Protein AF-A0AAN0MDD7-F1 (afdb_monomer)

Radius of gyration: 14.22 Å; Cα contacts (8 Å, |Δi|>4): 212; chains: 1; bounding box: 39×20×34 Å

Foldseek 3Di:
DKADDPDQKIKAKDWAWDDDPQFTKIWIAMEMDDDPVNVLLVQQQQQQKFKDWPNHTQDHRNNQWHYDYPVCVVVSCPPPGTGMDTSRDGDDPVRSVRIDMDTDDDDGDRD

Secondary structure (DSSP, 8-state):
-EEE-SSS-EEEEEEEEEEETTEEEEEEEEEEESSHHHHHHHHHHHHH-EEEETTEEEEE-GGGSEEE-GGGTTTTTTTPPPEEEE-S----HHHHTT-EEE---S-----

Solvent-accessible surface area (backbone atoms only — not comparable to full-atom values): 6424 Å² total; per-residue (Å²): 95,78,48,75,47,102,67,83,24,32,38,43,41,52,71,48,78,43,77,55,99,72,24,32,23,46,28,19,29,32,32,49,39,62,58,71,72,40,51,50,44,51,49,50,49,27,46,66,17,32,34,27,38,82,87,41,78,68,45,67,47,48,61,71,32,29,81,44,64,52,89,41,54,90,57,75,56,67,93,55,79,58,29,70,45,75,61,85,38,68,70,53,76,73,51,54,71,48,54,43,80,48,66,81,82,79,92,82,77,80,129

Nearest PDB structures (foldseek):
  5jea-assembly1_J  TM=4.800E-01  e=3.971E+00  Saccharomyces cerevisiae S288C
  6m63-assembly2_B  TM=4.300E-01  e=1.494E+00  Mesorhizobium japonicum MAFF 303099
  9jti-assembly1_A  TM=4.130E-01  e=4.221E+00  Escherichia coli

Sequence (111 aa):
MAFQWDGLGSMLARFRAVMIDGELNICGAYTNSGGRKYSDLNREVMRQATIKMNGTRLLNDLRYFNVISNSQKDVYLEGSNAACRTTGIAATPEEIATVEIDVRSGTYRRR

Structure (mmCIF, N/CA/C/O backbone):
data_AF-A0AAN0MDD7-F1
#
_entry.id   AF-A0AAN0MDD7-F1
#
loop_
_atom_site.group_PDB
_atom_site.id
_atom_site.type_symbol
_atom_site.label_atom_id
_atom_site.label_alt_id
_atom_site.label_comp_id
_atom_site.label_asym_id
_atom_site.label_entity_id
_atom_site.label_seq_id
_atom_site.pdbx_PDB_ins_code
_atom_site.Cartn_x
_atom_site.Cartn_y
_atom_site.Cartn_z
_atom_site.occupancy
_atom_site.B_iso_or_equiv
_atom_site.auth_seq_id
_atom_site.auth_comp_id
_atom_site.auth_asym_id
_atom_site.auth_atom_id
_atom_site.pdbx_PDB_model_num
ATOM 1 N N . MET A 1 1 ? 0.386 7.855 -2.418 1.00 74.38 1 MET A N 1
ATOM 2 C CA . MET A 1 1 ? 1.764 7.952 -1.893 1.00 74.38 1 MET A CA 1
ATOM 3 C C . MET A 1 1 ? 2.742 7.739 -3.036 1.00 74.38 1 MET A C 1
ATOM 5 O O . MET A 1 1 ? 2.505 6.840 -3.834 1.00 74.38 1 MET A O 1
ATOM 9 N N . ALA A 1 2 ? 3.795 8.552 -3.141 1.00 71.75 2 ALA A N 1
ATOM 10 C CA . ALA A 1 2 ? 4.815 8.426 -4.182 1.00 71.75 2 ALA A CA 1
ATOM 11 C C . ALA A 1 2 ? 6.206 8.277 -3.552 1.00 71.75 2 ALA A C 1
ATOM 13 O O . ALA A 1 2 ? 6.529 8.993 -2.609 1.00 71.75 2 ALA A O 1
ATOM 14 N N . PHE A 1 3 ? 7.010 7.360 -4.086 1.00 67.38 3 PHE A N 1
ATOM 15 C CA . PHE A 1 3 ? 8.405 7.139 -3.723 1.00 67.38 3 PHE A CA 1
ATOM 16 C C . PHE A 1 3 ? 9.294 7.357 -4.930 1.00 67.38 3 PHE A C 1
ATOM 18 O O . PHE A 1 3 ? 8.969 6.940 -6.045 1.00 67.38 3 PHE A O 1
ATOM 25 N N . GLN A 1 4 ? 10.458 7.933 -4.677 1.00 73.69 4 GLN A N 1
ATOM 26 C CA . GLN A 1 4 ? 11.525 8.048 -5.649 1.00 73.69 4 GLN A CA 1
ATOM 27 C C . GLN A 1 4 ? 12.755 7.336 -5.102 1.00 73.69 4 GLN A C 1
ATOM 29 O O . GLN A 1 4 ? 13.095 7.477 -3.929 1.00 73.69 4 GLN A O 1
ATOM 34 N N . TRP A 1 5 ? 13.379 6.524 -5.945 1.00 70.56 5 TRP A N 1
ATOM 35 C CA . TRP A 1 5 ? 14.626 5.848 -5.619 1.00 70.56 5 TRP A CA 1
ATOM 36 C C . TRP A 1 5 ? 15.801 6.730 -6.031 1.00 70.56 5 TRP A C 1
ATOM 38 O O . TRP A 1 5 ? 15.688 7.461 -7.013 1.00 70.56 5 TRP A O 1
ATOM 48 N N . ASP A 1 6 ? 16.945 6.597 -5.358 1.00 62.97 6 ASP A N 1
ATOM 49 C CA . ASP A 1 6 ? 18.207 7.169 -5.839 1.00 62.97 6 ASP A CA 1
ATOM 50 C C . ASP A 1 6 ? 18.560 6.510 -7.193 1.00 62.97 6 ASP A C 1
ATOM 52 O O . ASP A 1 6 ? 19.063 5.382 -7.271 1.00 62.97 6 ASP A O 1
ATOM 56 N N . GLY A 1 7 ? 18.153 7.167 -8.285 1.00 62.50 7 GLY A N 1
ATOM 57 C CA . GLY A 1 7 ? 18.211 6.688 -9.669 1.00 62.50 7 GLY A CA 1
ATOM 58 C C . GLY A 1 7 ? 16.917 6.945 -10.460 1.00 62.50 7 GLY A C 1
ATOM 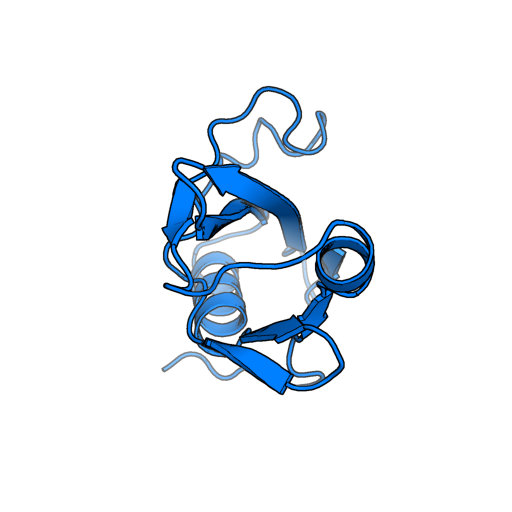59 O O . GLY A 1 7 ? 16.069 7.737 -10.068 1.00 62.50 7 GLY A O 1
ATOM 60 N N . LEU A 1 8 ? 16.739 6.263 -11.598 1.00 71.00 8 LEU A N 1
ATOM 61 C CA . LEU A 1 8 ? 15.582 6.457 -12.503 1.00 71.00 8 LEU A CA 1
ATOM 62 C C . LEU A 1 8 ? 14.300 5.722 -12.052 1.00 71.00 8 LEU A C 1
ATOM 64 O O . LEU A 1 8 ? 13.312 5.632 -12.789 1.00 71.00 8 LEU A O 1
ATOM 68 N N . GLY A 1 9 ? 14.327 5.125 -10.862 1.00 76.88 9 GLY A N 1
ATOM 69 C CA . GLY A 1 9 ? 13.233 4.326 -10.337 1.00 76.88 9 GLY A CA 1
ATOM 70 C C . GLY A 1 9 ? 12.255 5.160 -9.518 1.00 76.88 9 GLY A C 1
ATOM 71 O O . GLY A 1 9 ? 12.650 6.026 -8.745 1.00 76.88 9 GLY A O 1
ATOM 72 N N . SER A 1 10 ? 10.973 4.827 -9.600 1.00 82.69 10 SER A N 1
ATOM 73 C CA . SER A 1 10 ? 9.958 5.380 -8.701 1.00 82.69 10 SER A CA 1
ATOM 74 C C . SER A 1 10 ? 8.833 4.382 -8.473 1.00 82.69 10 SER A C 1
ATOM 76 O O . SER A 1 10 ? 8.711 3.383 -9.191 1.00 82.69 10 SER A O 1
ATOM 78 N N . MET A 1 11 ? 8.012 4.661 -7.471 1.00 86.38 11 MET A N 1
ATOM 79 C CA . MET A 1 11 ? 6.802 3.918 -7.172 1.00 86.38 11 MET A CA 1
ATOM 80 C C . MET A 1 11 ? 5.675 4.886 -6.853 1.00 86.38 11 MET A C 1
ATOM 82 O O . MET A 1 11 ? 5.851 5.810 -6.065 1.00 86.38 11 MET A O 1
ATOM 86 N N . LEU A 1 12 ? 4.503 4.655 -7.427 1.00 88.06 12 LEU A N 1
ATOM 87 C CA . LEU A 1 12 ? 3.282 5.356 -7.051 1.00 88.06 12 LEU A CA 1
ATOM 88 C C . LEU A 1 12 ? 2.282 4.316 -6.558 1.00 88.06 12 LEU A C 1
ATOM 90 O O . LEU A 1 12 ? 1.954 3.393 -7.294 1.00 88.06 12 LEU A O 1
ATOM 94 N N . ALA A 1 13 ? 1.810 4.474 -5.324 1.00 88.81 13 ALA A N 1
ATOM 95 C CA . ALA A 1 13 ? 0.792 3.624 -4.719 1.00 88.81 13 ALA A CA 1
ATOM 96 C C . ALA A 1 13 ? -0.466 4.435 -4.398 1.00 88.81 13 ALA A C 1
ATOM 98 O O . ALA A 1 13 ? -0.398 5.545 -3.845 1.00 88.81 13 ALA A O 1
ATOM 99 N N . ARG A 1 14 ? -1.620 3.851 -4.710 1.00 90.19 14 ARG A N 1
ATOM 100 C CA . ARG A 1 14 ? -2.948 4.348 -4.347 1.00 90.19 14 ARG A CA 1
ATOM 101 C C . ARG A 1 14 ? -3.703 3.223 -3.655 1.00 90.19 14 ARG A C 1
ATOM 103 O O . ARG A 1 14 ? -3.590 2.061 -4.036 1.00 90.19 14 ARG A O 1
ATOM 110 N N . PHE A 1 15 ? -4.465 3.581 -2.635 1.00 92.69 15 PHE A N 1
ATOM 111 C CA . PHE A 1 15 ? -5.347 2.650 -1.956 1.00 92.69 15 PHE A CA 1
ATOM 112 C C . PHE A 1 15 ? -6.620 3.371 -1.529 1.00 92.69 15 PHE A C 1
ATOM 114 O O . PHE A 1 15 ? -6.652 4.602 -1.450 1.00 92.69 15 PHE A O 1
ATOM 121 N N . ARG A 1 16 ? -7.658 2.589 -1.258 1.00 92.25 16 ARG A N 1
ATOM 122 C CA . ARG A 1 16 ? -8.908 3.036 -0.664 1.00 92.25 16 ARG A CA 1
ATOM 123 C C . ARG A 1 16 ? -9.410 1.961 0.292 1.00 92.25 16 ARG A C 1
ATOM 125 O O . ARG A 1 16 ? -9.318 0.771 -0.004 1.00 92.25 16 ARG A O 1
ATOM 132 N N . ALA A 1 17 ? -9.943 2.408 1.417 1.00 93.88 17 ALA A N 1
ATOM 133 C CA . ALA A 1 17 ? -10.708 1.589 2.337 1.00 93.88 17 ALA A CA 1
ATOM 134 C C . ALA A 1 17 ? -12.197 1.690 1.972 1.00 93.88 17 ALA A C 1
ATOM 136 O O . ALA A 1 17 ? -12.710 2.793 1.781 1.00 93.88 17 ALA A O 1
ATOM 137 N N . VAL A 1 18 ? -12.868 0.553 1.810 1.00 93.12 18 VAL A N 1
ATOM 138 C CA . VAL A 1 18 ? -14.288 0.473 1.440 1.00 93.12 18 VAL A CA 1
ATOM 139 C C . VAL A 1 18 ? -14.985 -0.601 2.263 1.00 93.12 18 VAL A C 1
ATOM 141 O O . VAL A 1 18 ? -14.366 -1.601 2.610 1.00 93.12 18 VAL A O 1
ATOM 144 N N . MET A 1 19 ? -16.270 -0.416 2.552 1.00 93.56 19 MET A N 1
ATOM 145 C CA . MET A 1 19 ? -17.094 -1.459 3.164 1.00 93.56 19 MET A CA 1
ATOM 146 C C . MET A 1 19 ? -17.709 -2.328 2.069 1.00 93.56 19 MET A C 1
ATOM 148 O O . MET A 1 19 ? -18.351 -1.804 1.159 1.00 93.56 19 MET A O 1
ATOM 152 N N . ILE A 1 20 ? -17.510 -3.641 2.156 1.00 91.50 20 ILE A N 1
ATOM 153 C CA . ILE A 1 20 ? -18.111 -4.644 1.268 1.00 91.50 20 ILE A CA 1
ATOM 154 C C . ILE A 1 20 ? -18.678 -5.734 2.173 1.00 91.50 20 ILE A C 1
ATOM 156 O O . ILE A 1 20 ? -17.962 -6.235 3.034 1.00 91.50 20 ILE A O 1
ATOM 160 N N . ASP A 1 21 ? -19.966 -6.044 2.027 1.00 90.56 21 ASP A N 1
ATOM 161 C CA . ASP A 1 21 ? -20.662 -7.079 2.810 1.00 90.56 21 ASP A CA 1
ATOM 162 C C . ASP A 1 21 ? -20.513 -6.937 4.340 1.00 90.56 21 ASP A C 1
ATOM 164 O O . ASP A 1 21 ? -20.476 -7.915 5.078 1.00 90.56 21 ASP A O 1
ATOM 168 N N . GLY A 1 22 ? -20.432 -5.696 4.835 1.00 89.75 22 GLY A N 1
ATOM 169 C CA . GLY A 1 22 ? -20.277 -5.404 6.266 1.00 89.75 22 GLY A CA 1
ATOM 170 C C . GLY A 1 22 ? -18.841 -5.495 6.790 1.00 89.75 22 GLY A C 1
ATOM 171 O O . GLY A 1 22 ? -18.614 -5.222 7.967 1.00 89.75 22 GLY A O 1
ATOM 172 N N . GLU A 1 23 ? -17.866 -5.788 5.927 1.00 94.31 23 GLU A N 1
ATOM 173 C CA . GLU A 1 23 ? -16.448 -5.859 6.276 1.00 94.31 23 GLU A CA 1
ATOM 174 C C . GLU A 1 23 ? -15.625 -4.763 5.594 1.00 94.31 23 GLU A C 1
ATOM 176 O O . GLU A 1 23 ? -15.817 -4.412 4.422 1.00 94.31 23 GLU A O 1
ATOM 181 N N . LEU A 1 24 ? -14.637 -4.255 6.325 1.00 94.56 24 LEU A N 1
ATOM 182 C CA . LEU A 1 24 ? -13.652 -3.328 5.807 1.00 94.56 24 LEU A CA 1
ATOM 183 C C . LEU A 1 24 ? -12.719 -4.053 4.836 1.00 94.56 24 LEU A C 1
ATOM 185 O O . LEU A 1 24 ? -12.023 -5.011 5.172 1.00 94.56 24 LEU A O 1
ATOM 189 N N . ASN A 1 25 ? -12.668 -3.545 3.617 1.00 95.81 25 ASN A N 1
ATOM 190 C CA . ASN A 1 25 ? -11.811 -4.028 2.555 1.00 95.81 25 ASN A CA 1
ATOM 191 C C . ASN A 1 25 ? -10.807 -2.947 2.175 1.00 95.81 25 ASN A C 1
ATOM 193 O O . ASN A 1 25 ? -11.154 -1.782 1.972 1.00 95.81 25 ASN A O 1
ATOM 197 N N . ILE A 1 26 ? -9.546 -3.349 2.047 1.00 95.69 26 ILE A N 1
ATOM 198 C CA . ILE A 1 26 ? -8.485 -2.480 1.555 1.00 95.69 26 ILE A CA 1
ATOM 199 C C . ILE A 1 26 ? -8.210 -2.840 0.105 1.00 95.69 26 ILE A C 1
ATOM 201 O O . ILE A 1 26 ? -7.743 -3.937 -0.200 1.00 95.69 26 ILE A O 1
ATOM 205 N N . CYS A 1 27 ? -8.497 -1.896 -0.782 1.00 94.06 27 CYS A N 1
ATOM 206 C CA . CYS A 1 27 ? -8.279 -2.023 -2.211 1.00 94.06 27 CYS A CA 1
ATOM 207 C C . CYS A 1 27 ? -7.116 -1.139 -2.629 1.00 94.06 27 CYS A C 1
ATOM 209 O O . CYS A 1 27 ? -7.102 0.052 -2.319 1.00 94.06 27 CYS A O 1
ATOM 211 N N . GLY A 1 28 ? -6.151 -1.693 -3.354 1.00 92.88 28 GLY A N 1
ATOM 212 C CA . GLY A 1 28 ? -4.997 -0.919 -3.772 1.00 92.88 28 GLY A CA 1
ATOM 213 C C . GLY A 1 28 ? -4.333 -1.398 -5.045 1.00 92.88 28 GLY A C 1
ATOM 214 O O . GLY A 1 28 ? -4.495 -2.532 -5.508 1.00 92.88 28 GLY A O 1
ATOM 215 N N . ALA A 1 29 ? -3.571 -0.473 -5.606 1.00 92.62 29 ALA A N 1
ATOM 216 C CA . ALA A 1 29 ? -2.756 -0.674 -6.781 1.00 92.62 29 ALA A CA 1
ATOM 217 C C . ALA A 1 29 ? -1.478 0.151 -6.650 1.00 92.62 29 ALA A C 1
ATOM 219 O O . ALA A 1 29 ? -1.448 1.210 -6.010 1.00 92.62 29 ALA A O 1
ATOM 220 N N . TYR A 1 30 ? -0.413 -0.328 -7.275 1.00 91.38 30 TYR A N 1
ATOM 221 C CA . TYR A 1 30 ? 0.800 0.453 -7.414 1.00 91.38 30 TYR A CA 1
ATOM 222 C C . TYR A 1 30 ? 1.424 0.266 -8.786 1.00 91.38 30 TYR A C 1
ATOM 224 O O . TYR A 1 30 ? 1.280 -0.770 -9.427 1.00 91.38 30 TYR A O 1
ATOM 232 N N . THR A 1 31 ? 2.143 1.287 -9.226 1.00 88.62 31 THR A N 1
ATOM 233 C CA . THR A 1 31 ? 2.968 1.235 -10.427 1.00 88.62 31 THR A CA 1
ATOM 234 C C . THR A 1 31 ? 4.414 1.540 -10.088 1.00 88.62 31 THR A C 1
ATOM 236 O O . THR A 1 31 ? 4.725 2.149 -9.058 1.00 88.62 31 THR A O 1
ATOM 239 N N . ASN A 1 32 ? 5.302 1.091 -10.962 1.00 86.81 32 ASN A N 1
ATOM 240 C CA . ASN A 1 32 ? 6.735 1.230 -10.842 1.00 86.81 32 ASN A CA 1
ATOM 241 C C . ASN A 1 32 ? 7.341 1.757 -12.138 1.00 86.81 32 ASN A C 1
ATOM 243 O O . ASN A 1 32 ? 7.003 1.287 -13.219 1.00 86.81 32 ASN A O 1
ATOM 247 N N . SER A 1 33 ? 8.326 2.643 -12.015 1.00 83.69 33 SER A N 1
ATOM 248 C CA . SER A 1 33 ? 9.230 2.981 -13.115 1.00 83.69 33 SER A CA 1
ATOM 249 C C . SER A 1 33 ? 10.631 2.433 -12.853 1.00 83.69 33 SER A C 1
ATOM 251 O O . SER A 1 33 ? 11.028 2.222 -11.704 1.00 83.69 33 SER A O 1
ATOM 253 N N . GLY A 1 34 ? 11.390 2.239 -13.931 1.00 81.62 34 GLY A N 1
ATOM 254 C CA . GLY A 1 34 ? 12.759 1.730 -13.896 1.00 81.62 34 GLY A CA 1
ATOM 255 C C . GLY A 1 34 ? 12.866 0.237 -14.221 1.00 81.62 34 GLY A C 1
ATOM 256 O O . GLY A 1 34 ? 11.872 -0.463 -14.394 1.00 81.62 34 GLY A O 1
ATOM 257 N N . GLY A 1 35 ? 14.105 -0.247 -14.341 1.00 81.69 35 GLY A N 1
ATOM 258 C CA . GLY A 1 35 ? 14.393 -1.651 -14.640 1.00 81.69 35 GLY A CA 1
ATOM 259 C C . GLY A 1 35 ? 14.101 -2.605 -13.475 1.00 81.69 35 GLY A C 1
ATOM 260 O O . GLY A 1 35 ? 13.782 -2.188 -12.361 1.00 81.69 35 GLY A O 1
ATOM 261 N N . ARG A 1 36 ? 14.303 -3.907 -13.718 1.00 83.75 36 ARG A N 1
ATOM 262 C CA . ARG A 1 36 ? 13.987 -5.022 -12.799 1.00 83.75 36 ARG A CA 1
ATOM 263 C C . ARG A 1 36 ? 14.407 -4.804 -11.339 1.00 83.75 36 ARG A C 1
ATOM 265 O O . ARG A 1 36 ? 13.661 -5.154 -10.432 1.00 83.75 36 ARG A O 1
ATOM 272 N N . LYS A 1 37 ? 15.573 -4.189 -11.105 1.00 83.88 37 LYS A N 1
ATOM 273 C CA . LYS A 1 37 ? 16.079 -3.868 -9.758 1.00 83.88 37 LYS A CA 1
ATOM 274 C C . LYS A 1 37 ? 15.078 -3.044 -8.935 1.00 83.88 37 LYS A C 1
ATOM 276 O O . LYS A 1 37 ? 14.897 -3.323 -7.754 1.00 83.88 37 LYS A O 1
ATOM 281 N N . TYR A 1 38 ? 14.437 -2.047 -9.544 1.00 83.94 38 TYR A N 1
ATOM 282 C CA . TYR A 1 38 ? 13.478 -1.176 -8.862 1.00 83.94 38 TYR A CA 1
ATOM 283 C C . TYR A 1 38 ? 12.125 -1.860 -8.673 1.00 83.94 38 TYR A C 1
ATOM 285 O O . TYR A 1 38 ? 11.492 -1.668 -7.642 1.00 83.94 38 TYR A O 1
ATOM 293 N N . SER A 1 39 ? 11.717 -2.723 -9.607 1.00 84.69 39 SER A N 1
ATOM 294 C CA . SER A 1 39 ? 10.530 -3.570 -9.435 1.00 84.69 39 SER A CA 1
ATOM 295 C C . SER A 1 39 ? 10.653 -4.471 -8.205 1.00 84.69 39 SER A C 1
ATOM 297 O O . SER A 1 39 ? 9.719 -4.567 -7.410 1.00 84.69 39 SER A O 1
ATOM 299 N N . ASP A 1 40 ? 11.826 -5.078 -8.007 1.00 87.69 40 ASP A N 1
ATOM 300 C CA . ASP A 1 40 ? 12.084 -5.931 -6.846 1.00 87.69 40 ASP A CA 1
ATOM 301 C C . ASP A 1 40 ? 12.128 -5.128 -5.538 1.00 87.69 40 ASP A C 1
ATOM 303 O O . ASP A 1 40 ? 11.592 -5.577 -4.525 1.00 87.69 40 ASP A O 1
ATOM 307 N N . LEU A 1 41 ? 12.697 -3.915 -5.560 1.00 87.19 41 LEU A N 1
ATOM 308 C CA . LEU A 1 41 ? 12.656 -3.002 -4.413 1.00 87.19 41 LEU A CA 1
ATOM 309 C C . LEU A 1 41 ? 11.224 -2.582 -4.071 1.00 87.19 41 LEU A C 1
ATOM 311 O O . LEU A 1 41 ? 10.845 -2.631 -2.908 1.00 87.19 41 LEU A O 1
ATOM 315 N N . ASN A 1 42 ? 10.399 -2.250 -5.061 1.00 86.88 42 ASN A N 1
ATOM 316 C CA . ASN A 1 42 ? 8.996 -1.888 -4.844 1.00 86.88 42 ASN A CA 1
ATOM 317 C C . ASN A 1 42 ? 8.193 -3.046 -4.252 1.00 86.88 42 ASN A C 1
ATOM 319 O O . ASN A 1 42 ? 7.379 -2.855 -3.350 1.00 86.88 42 ASN A O 1
ATOM 323 N N . ARG A 1 43 ? 8.453 -4.274 -4.710 1.00 89.81 43 ARG A N 1
ATOM 324 C CA . ARG A 1 43 ? 7.851 -5.468 -4.110 1.00 89.81 43 ARG A CA 1
ATOM 325 C C . ARG A 1 43 ? 8.266 -5.630 -2.648 1.00 89.81 43 ARG A C 1
ATOM 327 O O . ARG A 1 43 ? 7.453 -6.052 -1.831 1.00 89.81 43 ARG A O 1
ATOM 334 N N . GLU A 1 44 ? 9.505 -5.282 -2.319 1.00 91.25 44 GLU A N 1
ATOM 335 C CA . GLU A 1 44 ? 10.015 -5.304 -0.951 1.00 91.25 44 GLU A CA 1
ATOM 336 C C . GLU A 1 44 ? 9.416 -4.188 -0.077 1.00 91.25 44 GLU A C 1
ATOM 338 O O . GLU A 1 44 ? 9.103 -4.442 1.087 1.00 91.25 44 GLU A O 1
ATOM 343 N N . VAL A 1 45 ? 9.164 -2.999 -0.643 1.00 90.94 45 VAL A N 1
ATOM 344 C CA . VAL A 1 45 ? 8.375 -1.933 0.002 1.00 90.94 45 VAL A CA 1
ATOM 345 C C . VAL A 1 45 ? 7.007 -2.466 0.383 1.00 90.94 45 VAL A C 1
ATOM 347 O O . VAL A 1 45 ? 6.652 -2.440 1.558 1.00 90.94 45 VAL A O 1
ATOM 350 N N . MET A 1 46 ? 6.274 -3.025 -0.580 1.00 92.94 46 MET A N 1
ATOM 351 C CA . MET A 1 46 ? 4.923 -3.533 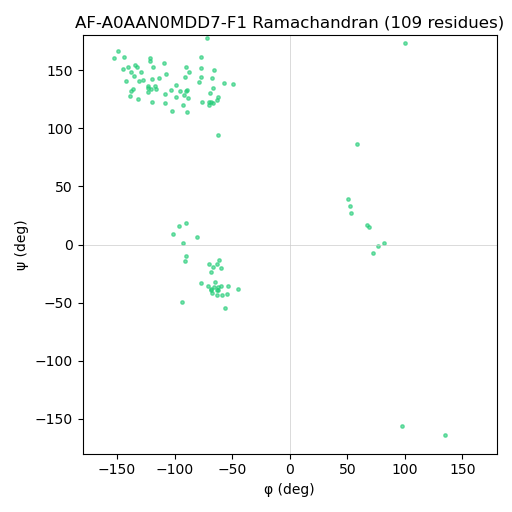-0.338 1.00 92.94 46 MET A CA 1
ATOM 352 C C . MET A 1 46 ? 4.902 -4.720 0.621 1.00 92.94 46 MET A C 1
ATOM 354 O O . MET A 1 46 ? 3.977 -4.840 1.417 1.00 92.94 46 MET A O 1
ATOM 358 N N . ARG A 1 47 ? 5.944 -5.559 0.620 1.00 93.75 47 ARG A N 1
ATOM 359 C CA . ARG A 1 47 ? 6.087 -6.662 1.581 1.00 93.75 47 ARG A CA 1
ATOM 360 C C . ARG A 1 47 ? 6.188 -6.172 3.024 1.00 93.75 47 ARG A C 1
ATOM 362 O O . ARG A 1 47 ? 5.685 -6.832 3.928 1.00 93.75 47 ARG A O 1
ATOM 369 N N . GLN A 1 48 ? 6.893 -5.065 3.243 1.00 92.81 48 GLN A N 1
ATOM 370 C CA . GLN A 1 48 ? 7.097 -4.487 4.574 1.00 92.81 48 GLN A CA 1
ATOM 371 C C . GLN A 1 48 ? 6.025 -3.454 4.945 1.00 92.81 48 GLN A C 1
ATOM 373 O O . GLN A 1 48 ? 5.926 -3.094 6.115 1.00 92.81 48 GLN A O 1
ATOM 378 N N . ALA A 1 49 ? 5.238 -2.985 3.975 1.00 93.75 49 ALA A N 1
ATOM 379 C CA . ALA A 1 49 ? 4.147 -2.053 4.203 1.00 93.75 49 ALA A CA 1
ATOM 380 C C . ALA A 1 49 ? 3.029 -2.688 5.040 1.00 93.75 49 ALA A C 1
ATOM 382 O O . ALA A 1 49 ? 2.783 -3.901 4.999 1.00 93.75 49 ALA A O 1
ATOM 383 N N . THR A 1 50 ? 2.342 -1.841 5.798 1.00 95.31 50 THR A N 1
ATOM 384 C CA . THR A 1 50 ? 1.217 -2.227 6.648 1.00 95.31 50 THR A CA 1
ATOM 385 C C . THR A 1 50 ? 0.062 -1.250 6.481 1.00 95.31 50 THR A C 1
ATOM 387 O O . THR A 1 50 ? 0.268 -0.102 6.101 1.00 95.31 50 THR A O 1
ATOM 390 N N . ILE A 1 51 ? -1.156 -1.709 6.751 1.00 95.38 51 ILE A N 1
ATOM 391 C CA . ILE A 1 51 ? -2.327 -0.842 6.891 1.00 95.38 51 ILE A CA 1
ATOM 392 C C . ILE A 1 51 ? -2.620 -0.700 8.372 1.00 95.38 51 ILE A C 1
ATOM 394 O O . ILE A 1 51 ? -2.655 -1.705 9.090 1.00 95.38 51 ILE A O 1
ATOM 398 N N . LYS A 1 52 ? -2.848 0.534 8.810 1.00 95.56 52 LYS A N 1
ATOM 399 C CA . LYS A 1 52 ? -3.276 0.860 10.166 1.00 95.56 52 LYS A CA 1
ATOM 400 C C . LYS A 1 52 ? -4.633 1.546 10.142 1.00 95.56 52 LYS A C 1
ATOM 402 O O . LYS A 1 52 ? -4.972 2.205 9.168 1.00 95.56 52 LYS A O 1
ATOM 407 N N . MET A 1 53 ? -5.376 1.389 11.226 1.00 94.50 53 MET A N 1
ATOM 408 C CA . MET A 1 53 ? -6.608 2.112 11.527 1.00 94.50 53 MET A CA 1
ATOM 409 C C . MET A 1 53 ? -6.564 2.468 13.004 1.00 94.50 53 MET A C 1
ATOM 411 O O . MET A 1 53 ? -6.260 1.606 13.831 1.00 94.50 53 MET A O 1
ATOM 415 N N . ASN A 1 54 ? -6.776 3.741 13.335 1.00 92.81 54 ASN A N 1
ATOM 416 C CA . ASN A 1 54 ? -6.606 4.253 14.700 1.00 92.81 54 ASN A CA 1
ATOM 417 C C . ASN A 1 54 ? -5.240 3.861 15.313 1.00 92.81 54 ASN A C 1
ATOM 419 O O 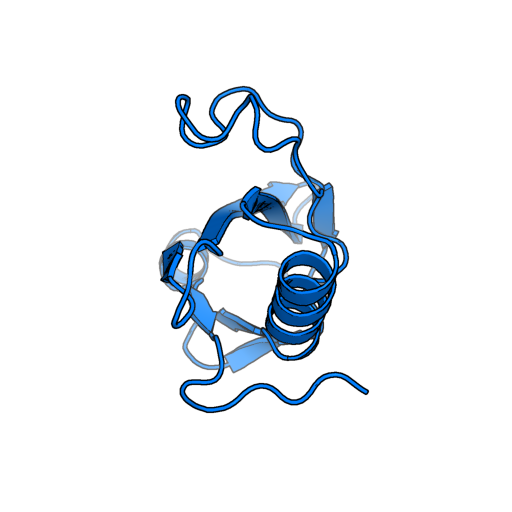. ASN A 1 54 ? -5.152 3.445 16.467 1.00 92.81 54 ASN A O 1
ATOM 423 N N . GLY A 1 55 ? -4.167 3.884 14.510 1.00 92.06 55 GLY A N 1
ATOM 424 C CA . GLY A 1 55 ? -2.817 3.467 14.921 1.00 92.06 55 GLY A CA 1
ATOM 425 C C . GLY A 1 55 ? -2.613 1.953 15.106 1.00 92.06 55 GLY A C 1
ATOM 426 O O . GLY A 1 55 ? -1.475 1.504 15.256 1.00 92.06 55 GLY A O 1
ATOM 427 N N . THR A 1 56 ? -3.675 1.146 15.038 1.00 92.19 56 THR A N 1
ATOM 428 C CA . THR A 1 56 ? -3.613 -0.315 15.166 1.00 92.19 56 THR A CA 1
ATOM 429 C C . THR A 1 56 ? -3.416 -0.962 13.804 1.00 92.19 56 THR A C 1
ATOM 431 O O . THR A 1 56 ? -4.109 -0.645 12.841 1.00 92.19 56 THR A O 1
ATOM 434 N N . ARG A 1 57 ? -2.466 -1.897 13.705 1.00 94.75 57 ARG A N 1
ATOM 435 C CA . ARG A 1 57 ? -2.182 -2.613 12.456 1.00 94.75 57 ARG A CA 1
ATOM 436 C C . ARG A 1 57 ? -3.319 -3.577 12.104 1.00 94.75 57 ARG A C 1
ATOM 438 O O . ARG A 1 57 ? -3.546 -4.531 12.840 1.00 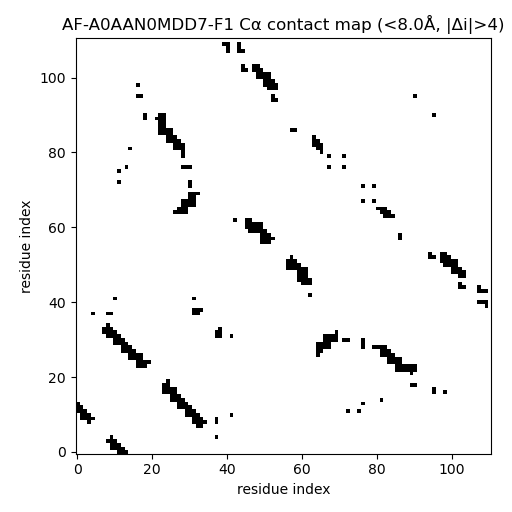94.75 57 ARG A O 1
ATOM 445 N N . LEU A 1 58 ? -3.933 -3.373 10.939 1.00 93.88 58 LEU A N 1
ATOM 446 C CA . LEU A 1 58 ? -4.976 -4.234 10.373 1.00 93.88 58 LEU A CA 1
ATOM 447 C C . LEU A 1 58 ? -4.412 -5.289 9.423 1.00 93.88 58 LEU A C 1
ATOM 449 O O . LEU A 1 58 ? -4.721 -6.469 9.535 1.00 93.88 58 LEU A O 1
ATOM 453 N N . LEU A 1 59 ? -3.567 -4.861 8.483 1.00 94.38 59 LEU A N 1
ATOM 454 C CA . LEU A 1 59 ? -2.945 -5.740 7.495 1.00 94.38 59 LEU A CA 1
ATOM 455 C C . LEU A 1 59 ? -1.441 -5.522 7.468 1.00 94.38 59 LEU A C 1
ATOM 457 O O . LEU A 1 59 ? -0.931 -4.420 7.671 1.00 94.38 59 LEU A O 1
ATOM 461 N N . ASN A 1 60 ? -0.729 -6.591 7.160 1.00 94.25 60 ASN A N 1
ATOM 462 C CA . ASN A 1 60 ? 0.672 -6.579 6.788 1.00 94.25 60 ASN A CA 1
ATOM 463 C C . ASN A 1 60 ? 0.827 -7.189 5.395 1.00 94.25 60 ASN A C 1
ATOM 465 O O . ASN A 1 60 ? -0.045 -7.926 4.940 1.00 94.25 60 ASN A O 1
ATOM 469 N N . ASP A 1 61 ? 1.957 -6.903 4.751 1.00 94.19 61 ASP A N 1
ATOM 470 C CA . ASP A 1 61 ? 2.297 -7.450 3.438 1.00 94.19 61 ASP A CA 1
ATOM 471 C C . ASP A 1 61 ? 1.248 -7.115 2.367 1.00 94.19 61 ASP A C 1
ATOM 473 O O . ASP A 1 61 ? 0.320 -7.866 2.057 1.00 94.19 61 ASP A O 1
ATOM 477 N N . LEU A 1 62 ? 1.433 -5.946 1.766 1.00 94.88 62 LEU A N 1
ATOM 478 C CA . LEU A 1 62 ? 0.542 -5.378 0.764 1.00 94.88 62 LEU A CA 1
ATOM 479 C C . LEU A 1 62 ? 0.924 -5.792 -0.662 1.00 94.88 62 LEU A C 1
ATOM 481 O O . LEU A 1 62 ? 0.479 -5.178 -1.628 1.00 94.88 62 LEU A O 1
ATOM 485 N N . ARG A 1 63 ? 1.722 -6.858 -0.834 1.00 94.44 63 ARG A N 1
ATOM 486 C CA . ARG A 1 63 ? 2.075 -7.394 -2.165 1.00 94.44 63 ARG A CA 1
ATOM 487 C C . ARG A 1 63 ? 0.872 -7.889 -2.969 1.00 94.44 63 ARG A C 1
ATOM 489 O O . ARG A 1 63 ? 1.028 -8.145 -4.157 1.00 94.44 63 ARG A O 1
ATOM 496 N N . TYR A 1 64 ? -0.292 -8.049 -2.338 1.00 93.94 64 TYR A N 1
ATOM 497 C CA . TYR A 1 64 ? -1.536 -8.363 -3.038 1.00 93.94 64 TYR A CA 1
ATOM 498 C C . TYR A 1 64 ? -2.063 -7.188 -3.867 1.00 93.94 64 TYR A C 1
ATOM 500 O O . TYR A 1 64 ? -2.908 -7.414 -4.726 1.00 93.94 64 TYR A O 1
ATOM 508 N N . PHE A 1 65 ? -1.597 -5.955 -3.626 1.00 93.50 65 PHE A N 1
ATOM 509 C CA . PHE A 1 65 ? -1.973 -4.812 -4.454 1.00 93.50 65 PHE A CA 1
ATOM 510 C C . PHE A 1 65 ? -1.616 -5.084 -5.908 1.00 93.50 65 PHE A C 1
ATOM 512 O O . PHE A 1 65 ? -0.538 -5.600 -6.215 1.00 93.50 65 PHE A O 1
ATOM 519 N N . ASN A 1 66 ? -2.520 -4.694 -6.800 1.00 90.31 66 ASN A N 1
ATOM 520 C CA . ASN A 1 66 ? -2.320 -4.940 -8.213 1.00 90.31 66 ASN A CA 1
ATOM 521 C C . ASN A 1 66 ? -1.126 -4.126 -8.730 1.00 90.31 66 ASN A C 1
ATOM 523 O O . ASN A 1 66 ? -1.006 -2.932 -8.436 1.00 90.31 66 ASN A O 1
ATOM 527 N N . VAL A 1 67 ? -0.259 -4.770 -9.511 1.00 89.25 67 VAL A N 1
ATOM 528 C CA . VAL A 1 67 ? 0.867 -4.101 -10.165 1.00 89.25 67 VAL A CA 1
ATOM 529 C C . VAL A 1 67 ? 0.397 -3.591 -11.514 1.00 89.25 67 VAL A C 1
ATOM 531 O O . VAL A 1 67 ? 0.084 -4.371 -12.411 1.00 89.25 67 VAL A O 1
ATOM 534 N N . ILE A 1 68 ? 0.364 -2.274 -11.663 1.00 86.38 68 ILE A N 1
ATOM 535 C CA . ILE A 1 68 ? -0.103 -1.611 -12.875 1.00 86.38 68 ILE A CA 1
ATOM 536 C C . ILE A 1 68 ? 1.086 -1.204 -13.743 1.00 86.38 68 ILE A C 1
ATOM 538 O O . ILE A 1 68 ? 2.087 -0.671 -13.251 1.00 86.38 68 ILE A O 1
ATOM 542 N N . SER A 1 69 ? 0.950 -1.424 -15.055 1.00 80.12 69 SER A N 1
ATOM 543 C CA . SER A 1 69 ? 1.926 -0.995 -16.060 1.00 80.12 69 SER A CA 1
ATOM 544 C C . SER A 1 69 ? 2.314 0.475 -15.879 1.00 80.12 69 SER A C 1
ATOM 546 O O . SER A 1 69 ? 1.459 1.337 -15.675 1.00 80.12 69 SER A O 1
ATOM 548 N N . ASN A 1 70 ? 3.606 0.774 -16.029 1.00 73.81 70 ASN A N 1
ATOM 549 C CA . ASN A 1 70 ? 4.136 2.138 -15.947 1.00 73.81 70 ASN A CA 1
ATOM 550 C C . ASN A 1 70 ? 3.520 3.088 -16.992 1.00 73.81 70 ASN A C 1
ATOM 552 O O . ASN A 1 70 ? 3.537 4.297 -16.798 1.00 73.81 70 ASN A O 1
ATOM 556 N N . SER A 1 71 ? 2.933 2.556 -18.071 1.00 72.19 71 SER A N 1
ATOM 557 C CA . SER A 1 71 ? 2.189 3.347 -19.061 1.00 72.19 71 SER A CA 1
ATOM 558 C C . SER A 1 71 ? 0.946 4.042 -18.490 1.00 72.19 71 SER A C 1
ATOM 560 O O . SER A 1 71 ? 0.432 4.958 -19.116 1.00 72.19 71 SER A O 1
ATOM 562 N N . GLN A 1 72 ? 0.458 3.629 -17.313 1.00 67.12 72 GLN A N 1
ATOM 563 C CA . GLN A 1 72 ? -0.663 4.271 -16.612 1.00 67.12 72 GLN A CA 1
ATOM 564 C C . GLN A 1 72 ? -0.209 5.186 -15.461 1.00 67.12 72 GLN A C 1
ATOM 566 O O . GLN A 1 72 ? -1.033 5.664 -14.680 1.00 67.12 72 GLN A O 1
ATOM 571 N N . LYS A 1 73 ? 1.098 5.447 -15.333 1.00 67.50 73 LYS A N 1
ATOM 572 C CA . LYS A 1 73 ? 1.625 6.351 -14.305 1.00 67.50 73 LYS A CA 1
ATOM 573 C C . LYS A 1 73 ? 1.165 7.797 -14.525 1.00 67.50 73 LYS A C 1
ATOM 575 O O . LYS A 1 73 ? 0.844 8.469 -13.548 1.00 67.50 73 LYS A O 1
ATOM 580 N N . ASP A 1 74 ? 1.074 8.232 -15.782 1.00 65.31 74 ASP A N 1
ATOM 581 C CA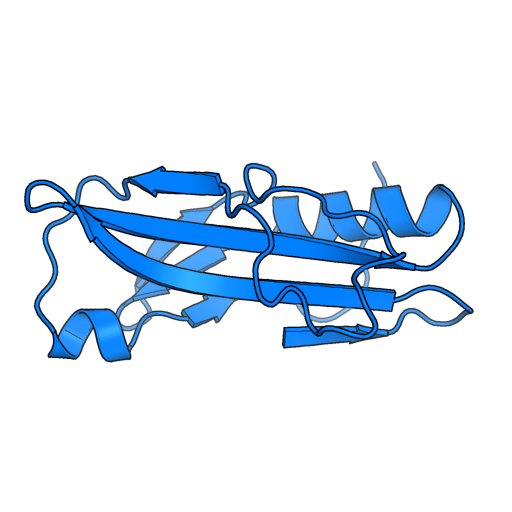 . ASP A 1 74 ? 0.688 9.603 -16.153 1.00 65.31 74 ASP A CA 1
ATOM 582 C C . ASP A 1 74 ? -0.783 9.915 -15.840 1.00 65.31 74 ASP A C 1
ATOM 584 O O . ASP A 1 74 ? -1.137 11.064 -15.601 1.00 65.31 74 ASP A O 1
ATOM 588 N N . VAL A 1 75 ? -1.628 8.882 -15.752 1.00 68.44 75 VAL A N 1
ATOM 589 C CA . VAL A 1 75 ? -3.034 8.994 -15.325 1.00 68.44 75 VAL A CA 1
ATOM 590 C C . VAL A 1 75 ? -3.225 8.678 -13.837 1.00 68.44 75 VAL A C 1
ATOM 592 O O . VAL A 1 75 ? -4.333 8.410 -13.394 1.00 68.44 75 VAL A O 1
ATOM 595 N N . TYR A 1 76 ? -2.150 8.667 -13.042 1.00 67.50 76 TYR A N 1
ATOM 596 C CA . TYR A 1 76 ? -2.190 8.496 -11.582 1.00 67.50 76 TYR A CA 1
ATOM 597 C C . TYR A 1 76 ? -2.946 7.258 -11.064 1.00 67.50 76 TYR A C 1
ATOM 599 O O . TYR A 1 76 ? -3.383 7.253 -9.908 1.00 67.50 76 TYR A O 1
ATOM 607 N N . LEU A 1 77 ? -3.017 6.190 -11.869 1.00 69.25 77 LEU A N 1
ATOM 608 C CA . LEU A 1 77 ? -3.788 4.965 -11.595 1.00 69.25 77 LEU A CA 1
ATOM 609 C C . LEU A 1 77 ? -5.316 5.158 -11.586 1.00 69.25 77 LEU A C 1
ATOM 611 O O . LEU A 1 77 ? -6.042 4.312 -11.060 1.00 69.25 77 LEU A O 1
ATOM 615 N N . GLU A 1 78 ? -5.824 6.256 -12.145 1.00 71.88 78 GLU A N 1
ATOM 616 C CA . GLU A 1 78 ? -7.261 6.467 -12.305 1.00 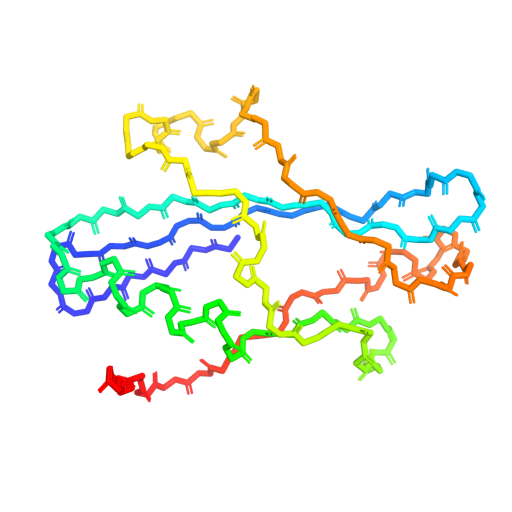71.88 78 GLU A CA 1
ATOM 617 C C . GLU A 1 78 ? -7.832 5.502 -13.355 1.00 71.88 78 GLU A C 1
ATOM 619 O O . GLU A 1 78 ? -7.280 5.331 -14.441 1.00 71.88 78 GLU A O 1
ATOM 624 N N . GLY A 1 79 ? -8.927 4.819 -13.007 1.00 71.75 79 GLY A N 1
ATOM 625 C CA . GLY A 1 79 ? -9.548 3.795 -13.858 1.00 71.75 79 GLY A CA 1
ATOM 626 C C . GLY A 1 79 ? -8.829 2.438 -13.877 1.00 71.75 79 GLY A C 1
ATOM 627 O O . GLY A 1 79 ? -9.310 1.511 -14.527 1.00 71.75 79 GLY A O 1
ATOM 628 N N . SER A 1 80 ? -7.708 2.281 -13.165 1.00 77.69 80 SER A N 1
ATOM 629 C CA . SER A 1 80 ? -6.999 1.002 -13.052 1.00 77.69 80 SER A CA 1
ATOM 630 C C . SER A 1 80 ? -7.692 0.049 -12.066 1.00 77.69 80 SER A C 1
ATOM 632 O O . SER A 1 80 ? -8.169 0.461 -11.008 1.00 77.69 80 SER A O 1
ATOM 634 N N . ASN A 1 81 ? -7.680 -1.256 -12.364 1.00 83.50 81 ASN A N 1
ATOM 635 C CA . ASN A 1 81 ? -8.213 -2.274 -11.455 1.00 83.50 81 ASN A CA 1
ATOM 636 C C . ASN A 1 81 ? -7.369 -2.369 -10.175 1.00 83.50 81 ASN A C 1
ATOM 638 O O . ASN A 1 81 ? -6.177 -2.686 -10.230 1.00 83.50 81 ASN A O 1
ATOM 642 N N . ALA A 1 82 ? -8.003 -2.155 -9.025 1.00 88.25 82 ALA A N 1
ATOM 643 C CA . ALA A 1 82 ? -7.412 -2.401 -7.716 1.00 88.25 82 ALA A CA 1
ATOM 644 C C . ALA A 1 82 ? -7.636 -3.856 -7.285 1.00 88.25 82 ALA A C 1
ATOM 646 O O . ALA A 1 82 ? -8.660 -4.458 -7.601 1.00 88.25 82 ALA A O 1
ATOM 647 N N . ALA A 1 83 ? -6.688 -4.407 -6.530 1.00 93.12 83 ALA A N 1
ATOM 648 C CA . ALA A 1 83 ? -6.889 -5.673 -5.836 1.00 93.12 83 ALA A CA 1
ATOM 649 C C . ALA A 1 83 ? -7.330 -5.386 -4.400 1.00 93.12 83 ALA A C 1
ATOM 651 O O . ALA A 1 83 ? -6.719 -4.553 -3.724 1.00 93.12 83 ALA A O 1
ATOM 652 N N . CYS A 1 84 ? -8.382 -6.069 -3.953 1.00 93.75 84 CYS A N 1
ATOM 653 C CA . CYS A 1 84 ? -8.979 -5.880 -2.636 1.00 93.75 84 CYS A CA 1
ATOM 654 C C . CYS A 1 84 ? -8.675 -7.055 -1.713 1.00 93.75 84 CYS A C 1
ATOM 656 O O . CYS A 1 84 ? -8.598 -8.204 -2.150 1.00 93.75 84 CYS A O 1
ATOM 658 N N . ARG A 1 85 ? -8.533 -6.760 -0.422 1.00 95.25 85 ARG A N 1
ATOM 659 C CA . ARG A 1 85 ? -8.442 -7.764 0.632 1.00 95.25 85 ARG A CA 1
ATOM 660 C C . ARG A 1 85 ? -9.277 -7.333 1.829 1.00 95.25 85 ARG A C 1
ATOM 662 O O . ARG A 1 85 ? -9.136 -6.199 2.288 1.00 95.25 85 ARG A O 1
ATOM 669 N N . THR A 1 86 ? -10.089 -8.252 2.340 1.00 93.44 86 THR A N 1
ATOM 670 C CA . THR A 1 86 ? -10.819 -8.048 3.595 1.00 93.44 86 THR A CA 1
ATOM 671 C C . THR A 1 86 ? -9.849 -7.989 4.775 1.00 93.44 86 THR A C 1
ATOM 673 O O . THR A 1 86 ? -8.829 -8.689 4.802 1.00 93.44 86 THR A O 1
ATOM 676 N N . THR A 1 87 ? -10.156 -7.132 5.745 1.00 92.00 87 THR A N 1
ATOM 677 C CA . THR A 1 87 ? -9.504 -7.108 7.059 1.00 92.00 87 THR A CA 1
ATOM 678 C C . THR A 1 87 ? -10.220 -8.008 8.071 1.00 92.00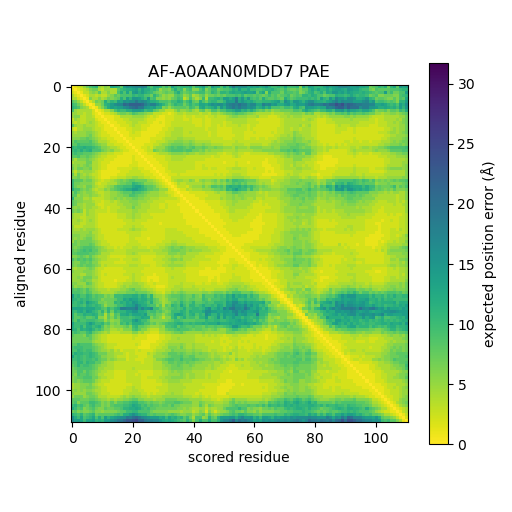 87 THR A C 1
ATOM 680 O O . THR A 1 87 ? -9.678 -8.231 9.151 1.00 92.00 87 THR A O 1
ATOM 683 N N . GLY A 1 88 ? -11.411 -8.527 7.735 1.00 91.88 88 GLY A N 1
ATOM 684 C CA . GLY A 1 88 ? -12.277 -9.304 8.629 1.00 91.88 88 GLY A CA 1
ATOM 685 C C . GLY A 1 88 ? -12.895 -8.483 9.766 1.00 91.88 88 GLY A C 1
ATOM 686 O O . GLY A 1 88 ? -13.346 -9.048 10.758 1.00 91.88 88 GLY A O 1
ATOM 687 N N . ILE A 1 89 ? -12.855 -7.151 9.668 1.00 92.12 89 ILE A N 1
ATOM 688 C CA . ILE A 1 89 ? -13.290 -6.227 10.719 1.00 92.12 89 ILE A CA 1
ATOM 689 C C . ILE A 1 89 ? -14.365 -5.306 10.147 1.00 92.12 89 ILE A C 1
ATOM 691 O O . ILE A 1 89 ? -14.200 -4.760 9.058 1.00 92.12 89 ILE A O 1
ATOM 695 N N . ALA A 1 90 ? -15.449 -5.105 10.890 1.00 93.62 90 ALA A N 1
ATOM 696 C CA . ALA A 1 90 ? -16.396 -4.030 10.618 1.00 93.62 90 ALA A CA 1
ATOM 697 C C . ALA A 1 90 ? -15.835 -2.703 11.154 1.00 93.62 90 ALA A C 1
ATOM 699 O O . ALA A 1 90 ? -15.251 -2.684 12.235 1.00 93.62 90 ALA A O 1
ATOM 700 N N . ALA A 1 91 ? -16.014 -1.608 10.415 1.00 91.06 91 ALA A N 1
ATOM 701 C CA . ALA A 1 91 ? -15.523 -0.286 10.802 1.00 91.06 91 ALA A CA 1
ATOM 702 C C . ALA A 1 91 ? -16.595 0.787 10.575 1.00 91.06 91 ALA A C 1
ATOM 704 O O . ALA A 1 91 ? -17.360 0.710 9.607 1.00 91.06 91 ALA A O 1
ATOM 705 N N . THR A 1 92 ? -16.647 1.793 11.447 1.00 91.44 92 THR A N 1
ATOM 706 C CA . THR A 1 92 ? -17.510 2.967 11.247 1.00 91.44 92 THR A CA 1
ATOM 707 C C . THR A 1 92 ? -16.899 3.928 10.218 1.00 91.44 92 THR A C 1
ATOM 709 O O . THR A 1 92 ? -15.694 3.873 9.954 1.00 91.44 92 THR A O 1
ATOM 712 N N . PRO A 1 93 ? -17.684 4.845 9.621 1.00 88.81 93 PRO A N 1
ATOM 713 C CA . PRO A 1 93 ? -17.149 5.860 8.712 1.00 88.81 93 PRO A CA 1
ATOM 714 C C . PRO A 1 93 ? -16.008 6.690 9.318 1.00 88.81 93 PRO A C 1
ATOM 716 O O . PRO A 1 93 ? -15.054 7.031 8.617 1.00 88.81 93 PRO A O 1
ATOM 719 N N . GLU A 1 94 ? -16.079 6.982 10.617 1.00 90.75 94 GLU A N 1
ATOM 720 C CA . GLU A 1 94 ? -15.048 7.717 11.350 1.00 90.75 94 GLU A CA 1
ATOM 721 C C . GLU A 1 94 ? -13.753 6.908 11.455 1.00 90.75 94 GLU A C 1
ATOM 723 O O . GLU A 1 94 ? -12.672 7.452 11.248 1.00 90.75 94 GLU A O 1
ATOM 728 N N . GLU A 1 95 ? -13.848 5.602 11.717 1.00 91.12 95 GLU A N 1
ATOM 729 C CA . GLU A 1 95 ? -12.687 4.708 11.762 1.00 91.12 95 GLU A CA 1
ATOM 730 C C . GLU A 1 95 ? -12.063 4.525 10.375 1.00 91.12 95 GLU A C 1
ATOM 732 O O . GLU A 1 95 ? -10.843 4.551 10.228 1.00 91.12 95 GLU A O 1
ATOM 737 N N . ILE A 1 96 ? -12.884 4.418 9.327 1.00 92.12 96 ILE A N 1
ATOM 738 C CA . ILE A 1 96 ? -12.410 4.327 7.939 1.00 92.12 96 ILE A CA 1
ATOM 739 C C . ILE A 1 96 ? -11.587 5.565 7.557 1.00 92.12 96 ILE A C 1
ATOM 741 O O . ILE A 1 96 ? -10.594 5.446 6.835 1.00 92.12 96 ILE A O 1
ATOM 745 N N . ALA A 1 97 ? -11.958 6.746 8.058 1.00 91.56 97 ALA A N 1
ATOM 746 C CA . ALA A 1 97 ? -11.237 7.989 7.795 1.00 91.56 97 ALA A CA 1
ATOM 747 C C . ALA A 1 97 ? -9.825 8.022 8.409 1.00 91.56 97 ALA A C 1
ATOM 749 O O . ALA A 1 97 ? -8.988 8.799 7.948 1.00 91.56 97 ALA A O 1
ATOM 750 N N . THR A 1 98 ? -9.534 7.177 9.405 1.00 93.81 98 THR A N 1
ATOM 751 C CA . THR A 1 98 ? -8.198 7.067 10.015 1.00 93.81 98 THR A CA 1
ATOM 752 C C . THR A 1 98 ? -7.333 5.984 9.376 1.00 93.81 98 THR A C 1
ATOM 754 O O . THR A 1 98 ? -6.202 5.762 9.815 1.00 93.81 98 THR A O 1
ATOM 757 N N . VAL A 1 99 ? -7.841 5.295 8.346 1.00 94.94 99 VAL A N 1
ATOM 758 C CA . VAL A 1 99 ? -7.084 4.246 7.668 1.00 94.94 99 VAL A CA 1
ATOM 759 C C . VAL A 1 99 ? -5.918 4.852 6.899 1.00 94.94 99 VAL A C 1
ATOM 761 O O . VAL A 1 99 ? -6.087 5.651 5.977 1.00 94.94 99 VAL A O 1
ATOM 764 N N . GLU A 1 100 ? -4.720 4.388 7.224 1.00 94.44 100 GLU A N 1
ATOM 765 C CA . GLU A 1 100 ? -3.485 4.831 6.599 1.00 94.44 100 GLU A CA 1
ATOM 766 C C . GLU A 1 100 ? -2.599 3.652 6.198 1.00 94.44 100 GLU A C 1
ATOM 768 O O . GLU A 1 100 ? -2.631 2.566 6.786 1.00 94.44 100 GLU A O 1
ATOM 773 N N . ILE A 1 101 ? -1.784 3.880 5.171 1.00 92.50 101 ILE A N 1
ATOM 774 C CA . ILE A 1 101 ? -0.702 2.975 4.803 1.00 92.50 101 ILE A CA 1
ATOM 775 C C . ILE A 1 101 ? 0.573 3.436 5.501 1.00 92.50 101 ILE A C 1
ATOM 777 O O . ILE A 1 101 ? 1.053 4.545 5.271 1.00 92.50 101 ILE A O 1
ATOM 781 N N . ASP A 1 102 ? 1.132 2.564 6.329 1.00 92.38 102 ASP A N 1
ATOM 782 C CA . ASP A 1 102 ? 2.427 2.777 6.953 1.00 92.38 102 ASP A CA 1
ATOM 783 C C . ASP A 1 102 ? 3.507 2.029 6.174 1.00 92.38 102 ASP A C 1
ATOM 785 O O . ASP A 1 102 ? 3.426 0.823 5.909 1.00 92.38 102 ASP A O 1
ATOM 789 N N . VAL A 1 103 ? 4.529 2.783 5.805 1.00 88.38 103 VAL A N 1
ATOM 790 C CA . VAL A 1 103 ? 5.663 2.344 5.007 1.00 88.38 103 VAL A CA 1
ATOM 791 C C . VAL A 1 103 ? 6.929 2.626 5.786 1.00 88.38 103 VAL A C 1
ATOM 793 O O . VAL A 1 103 ? 7.161 3.719 6.297 1.00 88.38 103 VAL A O 1
ATOM 796 N N . ARG A 1 104 ? 7.793 1.622 5.865 1.00 84.62 104 ARG A N 1
ATOM 797 C CA . ARG A 1 104 ? 9.071 1.790 6.538 1.00 84.62 104 ARG A CA 1
ATOM 798 C C . ARG A 1 104 ? 9.913 2.856 5.826 1.00 84.62 104 ARG A C 1
ATOM 800 O O . ARG A 1 104 ? 10.211 2.738 4.644 1.00 84.62 104 ARG A O 1
ATOM 807 N N . SER A 1 105 ? 10.388 3.849 6.563 1.00 76.94 105 SER A N 1
ATOM 808 C CA . SER A 1 105 ? 11.399 4.772 6.052 1.00 76.94 105 SER A CA 1
ATOM 809 C C . SER A 1 105 ? 12.801 4.137 6.053 1.00 76.94 105 SER A C 1
ATOM 811 O O . SER A 1 105 ? 13.126 3.253 6.855 1.00 76.94 105 SER A O 1
ATOM 813 N N . GLY A 1 106 ? 13.657 4.594 5.137 1.00 79.25 106 GLY A N 1
ATOM 814 C CA . GLY A 1 106 ? 15.067 4.206 5.067 1.00 79.25 106 GLY A CA 1
ATOM 815 C C . GLY A 1 106 ? 15.378 3.097 4.058 1.00 79.25 106 GLY A C 1
ATOM 816 O O . GLY A 1 106 ? 14.697 2.921 3.050 1.00 79.25 106 GLY A O 1
ATOM 817 N N . THR A 1 107 ? 16.478 2.379 4.288 1.00 79.31 107 THR A N 1
ATOM 818 C CA . THR A 1 107 ? 17.040 1.459 3.292 1.00 79.31 107 THR A CA 1
ATOM 819 C C . THR A 1 107 ? 16.257 0.152 3.186 1.00 79.31 107 THR A C 1
ATOM 821 O O . THR A 1 107 ? 16.184 -0.635 4.135 1.00 79.31 107 THR A O 1
ATOM 824 N N . TYR A 1 108 ? 15.781 -0.139 1.978 1.00 80.62 108 TYR A N 1
ATOM 825 C CA . TYR A 1 108 ? 15.257 -1.448 1.603 1.00 80.62 108 TYR A CA 1
ATOM 826 C C . TYR A 1 108 ? 16.378 -2.337 1.059 1.00 80.62 108 TYR A C 1
ATOM 828 O O . TYR A 1 108 ? 17.169 -1.921 0.213 1.00 80.62 108 TYR A O 1
ATOM 836 N N . ARG A 1 109 ? 16.449 -3.583 1.540 1.00 76.12 109 ARG A N 1
ATOM 837 C CA . ARG A 1 109 ? 17.378 -4.597 1.025 1.00 76.12 109 ARG A CA 1
ATOM 838 C C . ARG A 1 109 ? 16.598 -5.641 0.245 1.00 76.12 109 ARG A C 1
ATOM 840 O O . ARG A 1 109 ? 15.718 -6.289 0.805 1.00 76.12 109 ARG A O 1
ATOM 847 N N . ARG A 1 110 ? 16.959 -5.815 -1.025 1.00 68.25 110 ARG A N 1
ATOM 848 C CA . ARG A 1 110 ? 16.484 -6.930 -1.844 1.00 68.25 110 ARG A CA 1
ATOM 849 C C . ARG A 1 110 ? 16.998 -8.232 -1.221 1.00 68.25 110 ARG A C 1
ATOM 851 O O . ARG A 1 110 ? 18.200 -8.344 -0.984 1.00 68.25 110 ARG A O 1
ATOM 858 N N . ARG A 1 111 ? 16.085 -9.151 -0.913 1.00 60.78 111 ARG A N 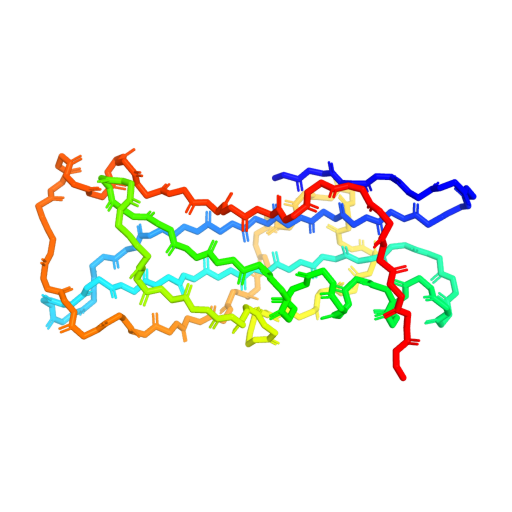1
ATOM 859 C CA . ARG A 1 111 ? 16.416 -10.538 -0.567 1.00 60.78 111 ARG A CA 1
ATOM 860 C 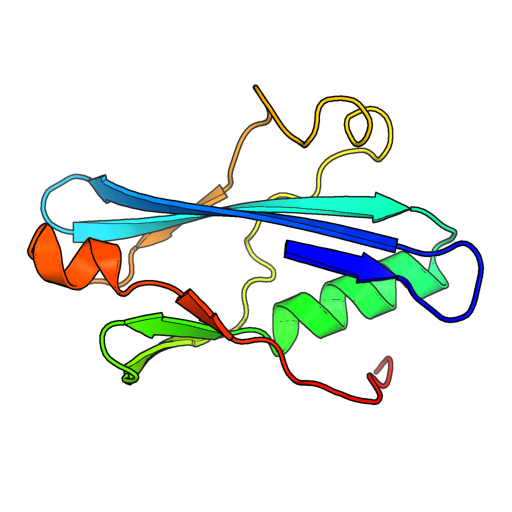C . ARG A 1 111 ? 16.460 -11.389 -1.825 1.00 60.78 111 ARG A C 1
ATOM 862 O O . ARG A 1 111 ? 15.679 -11.080 -2.754 1.00 60.78 111 ARG A O 1
#

Mean predicted aligned error: 5.35 Å

Organism: NCBI:txid3137370

pLDDT: mean 86.15, std 9.43, range [60.78, 95.81]